Protein AF-A0A3D2U382-F1 (afdb_monomer_lite)

pLDDT: mean 75.74, std 8.57, range [42.78, 87.88]

Radius of gyration: 37.04 Å; chains: 1; bounding box: 55×24×110 Å

Foldseek 3Di:
DPPPVVVVVVVVVVVVVVVVVVVVCVVVVVVVVVVVVVVVVVVVVVVVDDDPVPDDDPLPPPDPCLCVVLVVVCVVDAAAEDPCVPCCVPPDDPVRVVVSVSVRYD

Structure (mmCIF, N/CA/C/O backbone):
data_AF-A0A3D2U382-F1
#
_entry.id   AF-A0A3D2U382-F1
#
loop_
_atom_site.group_PDB
_atom_site.id
_atom_site.type_symbol
_atom_site.label_atom_id
_atom_site.label_alt_id
_atom_site.label_comp_id
_atom_site.label_asym_id
_atom_site.label_entity_id
_atom_site.label_seq_id
_atom_site.pdbx_PDB_ins_code
_atom_site.Cartn_x
_atom_site.Cartn_y
_atom_site.Cartn_z
_atom_site.occupancy
_atom_site.B_iso_or_equiv
_atom_site.auth_seq_id
_atom_site.auth_comp_id
_atom_site.auth_asym_id
_atom_site.auth_atom_id
_atom_site.pdbx_PDB_model_num
ATOM 1 N N . MET A 1 1 ? -30.862 -7.457 77.489 1.00 42.78 1 MET A N 1
ATOM 2 C CA . MET A 1 1 ? -29.665 -7.651 76.641 1.00 42.78 1 MET A CA 1
ATOM 3 C C . MET A 1 1 ? -30.119 -7.927 75.206 1.00 42.78 1 MET A C 1
ATOM 5 O O . MET A 1 1 ? -30.409 -9.066 74.890 1.00 42.78 1 MET A O 1
ATOM 9 N N . THR A 1 2 ? -30.273 -6.907 74.354 1.00 51.97 2 THR A N 1
ATOM 10 C CA . THR A 1 2 ? -30.751 -7.073 72.953 1.00 51.97 2 THR A CA 1
ATOM 11 C C . THR A 1 2 ? -29.935 -6.271 71.931 1.00 51.97 2 THR A C 1
ATOM 13 O O . THR A 1 2 ? -30.245 -6.274 70.746 1.00 51.97 2 THR A O 1
ATOM 16 N N . PHE A 1 3 ? -28.856 -5.608 72.359 1.00 53.25 3 PHE A N 1
ATOM 17 C CA . PHE A 1 3 ? -28.126 -4.646 71.527 1.00 53.25 3 PHE A CA 1
ATOM 18 C C . PHE A 1 3 ? -27.157 -5.286 70.509 1.00 53.25 3 PHE A C 1
ATOM 20 O O . PHE A 1 3 ? -26.740 -4.623 69.567 1.00 53.25 3 PHE A O 1
ATOM 27 N N . GLN A 1 4 ? -26.811 -6.573 70.660 1.00 54.16 4 GLN A N 1
ATOM 28 C CA . GLN A 1 4 ? -25.822 -7.238 69.794 1.00 54.16 4 GLN A CA 1
ATOM 29 C C . GLN A 1 4 ? -26.379 -7.759 68.458 1.00 54.16 4 GLN A C 1
ATOM 31 O O . GLN A 1 4 ? -25.634 -7.852 67.487 1.00 54.16 4 GLN A O 1
ATOM 36 N N . HIS A 1 5 ? -27.677 -8.068 68.360 1.00 52.62 5 HIS A N 1
ATOM 37 C CA . HIS A 1 5 ? -28.249 -8.596 67.111 1.00 52.62 5 HIS A CA 1
ATOM 38 C C . HIS A 1 5 ? -28.428 -7.520 66.030 1.00 52.62 5 HIS A C 1
ATOM 40 O O . HIS A 1 5 ? -28.315 -7.804 64.837 1.00 52.62 5 HIS A O 1
ATOM 46 N N . THR A 1 6 ? -28.680 -6.272 66.427 1.00 56.34 6 THR A N 1
ATOM 47 C CA . THR A 1 6 ? -28.940 -5.172 65.488 1.00 56.34 6 THR A CA 1
ATOM 48 C C . THR A 1 6 ? -27.668 -4.721 64.771 1.00 56.34 6 THR A C 1
ATOM 50 O O . THR A 1 6 ? -27.704 -4.429 63.578 1.00 56.34 6 THR A O 1
ATOM 53 N N . THR A 1 7 ? -26.526 -4.715 65.465 1.00 57.56 7 THR A N 1
ATOM 54 C CA . THR A 1 7 ? -25.232 -4.308 64.898 1.00 57.56 7 THR A CA 1
ATOM 55 C C . THR A 1 7 ? -24.683 -5.340 63.911 1.00 57.56 7 THR A C 1
ATOM 57 O O . THR A 1 7 ? -24.163 -4.955 62.865 1.00 57.56 7 THR A O 1
ATOM 60 N N . ALA A 1 8 ? -24.879 -6.637 64.174 1.00 61.72 8 ALA A N 1
ATOM 61 C CA . ALA A 1 8 ? -24.482 -7.717 63.270 1.00 61.72 8 ALA A CA 1
ATOM 62 C C . ALA A 1 8 ? -25.201 -7.636 61.909 1.00 61.72 8 ALA A C 1
ATOM 64 O O . ALA A 1 8 ? -24.568 -7.729 60.860 1.00 61.72 8 ALA A O 1
ATOM 65 N N . ASN A 1 9 ? -26.509 -7.365 61.912 1.00 63.47 9 ASN A N 1
ATOM 66 C CA . ASN A 1 9 ? -27.298 -7.229 60.683 1.00 63.47 9 ASN A CA 1
ATOM 67 C C . ASN A 1 9 ? -26.890 -6.010 59.839 1.00 63.47 9 ASN A C 1
ATOM 69 O O . ASN A 1 9 ? -26.942 -6.063 58.611 1.00 63.47 9 ASN A O 1
ATOM 73 N N . VAL A 1 10 ? -26.466 -4.917 60.479 1.00 68.62 10 VAL A N 1
ATOM 74 C CA . VAL A 1 10 ? -25.951 -3.728 59.780 1.00 68.62 10 VAL A CA 1
ATOM 75 C C . VAL A 1 10 ? -24.579 -4.015 59.164 1.00 68.62 10 VAL A C 1
ATOM 77 O O . VAL A 1 10 ? -24.358 -3.689 58.000 1.00 68.62 10 VAL A O 1
ATOM 80 N N . PHE A 1 11 ? -23.691 -4.697 59.890 1.00 69.56 11 PHE A N 1
ATOM 81 C CA . PHE A 1 11 ? -22.363 -5.064 59.388 1.00 69.56 11 PHE A CA 1
ATOM 82 C C . PHE A 1 11 ? -22.430 -6.022 58.192 1.00 69.56 11 PHE A C 1
ATOM 84 O O . PHE A 1 11 ? -21.745 -5.813 57.191 1.00 69.56 11 PHE A O 1
ATOM 91 N N . VAL A 1 12 ? -23.308 -7.028 58.253 1.00 74.31 12 VAL A N 1
ATOM 92 C CA . VAL A 1 12 ? -23.531 -7.979 57.151 1.00 74.31 12 VAL A CA 1
ATOM 93 C C . VAL A 1 12 ? -24.088 -7.269 55.915 1.00 74.31 12 VAL A C 1
ATOM 95 O O . VAL A 1 12 ? -23.648 -7.545 54.804 1.00 74.31 12 VAL A O 1
ATOM 98 N N . ARG A 1 13 ? -25.000 -6.304 56.088 1.00 75.31 13 ARG A N 1
ATOM 99 C CA . ARG A 1 13 ? -25.557 -5.507 54.982 1.00 75.31 13 ARG A CA 1
ATOM 100 C C . ARG A 1 13 ? -24.523 -4.602 54.316 1.00 75.31 13 ARG A C 1
ATOM 102 O O . ARG A 1 13 ? -24.503 -4.514 53.092 1.00 75.31 13 ARG A O 1
ATOM 109 N N . ILE A 1 14 ? -23.655 -3.963 55.100 1.00 81.38 14 ILE A N 1
ATOM 110 C CA . ILE A 1 14 ? -22.567 -3.123 54.575 1.00 81.38 14 ILE A CA 1
ATOM 111 C C . ILE A 1 14 ? -21.528 -3.986 53.848 1.00 81.38 14 ILE A C 1
ATOM 113 O O . ILE A 1 14 ? -21.088 -3.630 52.758 1.00 81.38 14 ILE A O 1
ATOM 117 N N . SER A 1 15 ? -21.181 -5.146 54.411 1.00 81.94 15 SER A N 1
ATOM 118 C CA . SER A 1 15 ? -20.291 -6.128 53.785 1.00 81.94 15 SER A CA 1
ATOM 119 C C . SER A 1 15 ? -20.840 -6.622 52.443 1.00 81.94 15 SER A C 1
ATOM 121 O O . SER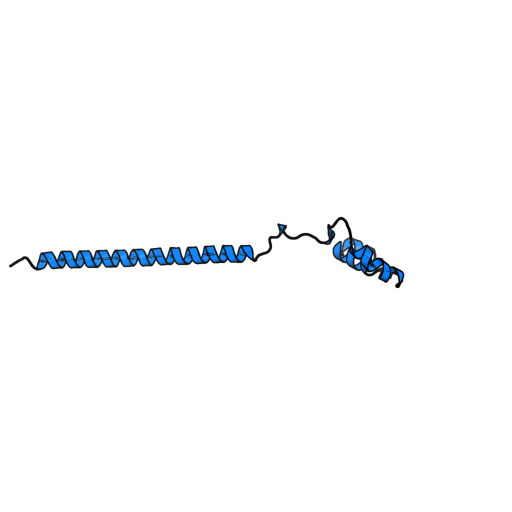 A 1 15 ? -20.127 -6.569 51.442 1.00 81.94 15 SER A O 1
ATOM 123 N N . PHE A 1 16 ? -22.114 -7.024 52.395 1.00 84.12 16 PHE A N 1
ATOM 124 C CA . PHE A 1 16 ? -22.766 -7.448 51.154 1.00 84.12 16 PHE A CA 1
ATOM 125 C C . PHE A 1 16 ? -22.831 -6.320 50.122 1.00 84.12 16 PHE A C 1
ATOM 127 O O . PHE A 1 16 ? -22.548 -6.550 48.950 1.00 84.12 16 PHE A O 1
ATOM 134 N N . GLY A 1 17 ? -23.156 -5.097 50.553 1.00 86.69 17 GLY A N 1
ATOM 135 C CA . GLY A 1 17 ? -23.168 -3.924 49.678 1.00 86.69 17 GLY A CA 1
ATOM 136 C C . GLY A 1 17 ? -21.792 -3.635 49.075 1.00 86.69 17 GLY A C 1
ATOM 137 O O . GLY A 1 17 ? -21.678 -3.454 47.867 1.00 86.69 17 GLY A O 1
ATOM 138 N N . SER A 1 18 ? -20.738 -3.671 49.894 1.00 85.88 18 SER A N 1
ATOM 139 C CA . SER A 1 18 ? -19.352 -3.492 49.445 1.00 85.88 18 SER A CA 1
ATOM 140 C C . SER A 1 18 ? -18.933 -4.568 48.439 1.00 85.88 18 SER A C 1
ATOM 142 O O . SER A 1 18 ? -18.405 -4.256 47.372 1.00 85.88 18 SER A O 1
ATOM 144 N N . MET A 1 19 ? -19.242 -5.836 48.724 1.00 86.31 19 MET A N 1
ATOM 145 C CA . MET A 1 19 ? -18.885 -6.940 47.835 1.00 86.31 19 MET A CA 1
ATOM 146 C C . MET A 1 19 ? -19.606 -6.851 46.480 1.00 86.31 19 MET A C 1
ATOM 148 O O . MET A 1 19 ? -19.016 -7.136 45.438 1.00 86.31 19 MET A O 1
ATOM 152 N N . LEU A 1 20 ? -20.861 -6.394 46.484 1.00 87.88 20 LEU A N 1
ATOM 153 C CA . LEU A 1 20 ? -21.658 -6.191 45.277 1.00 87.88 20 LEU A CA 1
ATOM 154 C C . LEU A 1 20 ? -21.117 -5.025 44.435 1.00 87.88 20 LEU A C 1
ATOM 156 O O . LEU A 1 20 ? -21.017 -5.148 43.217 1.00 87.88 20 LEU A O 1
ATOM 160 N N . VAL A 1 21 ? -20.679 -3.933 45.070 1.00 87.56 21 VAL A N 1
ATOM 161 C CA . VAL A 1 21 ? -20.014 -2.814 44.379 1.00 87.56 21 VAL A CA 1
ATOM 162 C C . VAL A 1 21 ? -18.707 -3.267 43.725 1.00 87.56 21 VAL A C 1
ATOM 164 O O . VAL A 1 21 ? -18.474 -2.952 42.560 1.00 87.56 21 VAL A O 1
ATOM 167 N N . VAL A 1 22 ? -17.883 -4.054 44.423 1.00 86.25 22 VAL A N 1
ATOM 168 C CA . VAL A 1 22 ? -16.632 -4.590 43.858 1.00 86.25 22 VAL A CA 1
ATOM 169 C C . VAL A 1 22 ? -16.912 -5.487 42.647 1.00 86.25 22 VAL A C 1
ATOM 171 O O . VAL A 1 22 ? -16.262 -5.328 41.617 1.00 86.25 22 VAL A O 1
ATOM 174 N N . LEU A 1 23 ? -17.916 -6.367 42.721 1.00 84.50 23 LEU A N 1
ATOM 175 C CA . LEU A 1 23 ? -18.341 -7.218 41.600 1.00 84.50 23 LEU A CA 1
ATOM 176 C C . LEU A 1 23 ? -18.822 -6.408 40.384 1.00 84.50 23 LEU A C 1
ATOM 178 O O . LEU A 1 23 ? -18.471 -6.723 39.243 1.00 84.50 23 LEU A O 1
ATOM 182 N N . LEU A 1 24 ? -19.596 -5.345 40.613 1.00 83.25 24 LEU A N 1
ATOM 183 C CA . LEU A 1 24 ? -20.071 -4.470 39.542 1.00 83.25 24 LEU A CA 1
ATOM 184 C C . LEU A 1 24 ? -18.918 -3.713 38.876 1.00 83.25 24 LEU A C 1
ATOM 186 O O . LEU A 1 24 ? -18.857 -3.678 37.648 1.00 83.25 24 LEU A O 1
ATOM 190 N N . VAL A 1 25 ? -17.973 -3.178 39.653 1.00 83.75 25 VAL A N 1
ATOM 191 C CA . VAL A 1 25 ? -16.785 -2.485 39.122 1.00 83.75 25 VAL A CA 1
ATOM 192 C C . VAL A 1 25 ? -15.880 -3.444 38.348 1.00 83.75 25 VAL A C 1
ATOM 194 O O . VAL A 1 25 ? -15.360 -3.077 37.298 1.00 83.75 25 VAL A O 1
ATOM 197 N N . TRP A 1 26 ? -15.726 -4.688 38.806 1.00 80.94 26 TRP A N 1
ATOM 198 C CA . TRP A 1 26 ? -14.944 -5.697 38.086 1.00 80.94 26 TRP A CA 1
ATOM 199 C C . TRP A 1 26 ? -15.584 -6.094 36.754 1.00 80.94 26 TRP A C 1
ATOM 201 O O . TRP A 1 26 ? -14.913 -6.100 35.724 1.00 80.94 26 TRP A O 1
ATOM 211 N N . SER A 1 27 ? -16.891 -6.364 36.748 1.00 78.19 27 SER A N 1
ATOM 212 C CA . SER A 1 27 ? -17.599 -6.761 35.522 1.00 78.19 27 SER A CA 1
ATOM 213 C C . SER A 1 27 ? -17.645 -5.647 34.467 1.00 78.19 27 SER A C 1
ATOM 215 O O . SER A 1 27 ? -17.468 -5.918 33.281 1.00 78.19 27 SER A O 1
ATOM 217 N N . THR A 1 28 ? -17.815 -4.388 34.880 1.00 76.75 28 THR A N 1
ATOM 218 C CA . THR A 1 28 ? -17.851 -3.238 33.957 1.00 76.75 28 THR A CA 1
ATOM 219 C C . THR A 1 28 ? -16.459 -2.742 33.559 1.00 76.75 28 THR A C 1
ATOM 221 O O . THR A 1 28 ? -16.249 -2.364 32.405 1.00 76.75 28 THR A O 1
ATOM 224 N N . GLY A 1 29 ? -15.485 -2.787 34.471 1.00 69.88 29 GLY A N 1
ATOM 225 C CA . GLY A 1 29 ? -14.109 -2.353 34.222 1.00 69.88 29 GLY A CA 1
ATOM 226 C C . GLY A 1 29 ? -13.345 -3.262 33.258 1.00 69.88 29 GLY A C 1
ATOM 227 O O . GLY A 1 29 ? -12.560 -2.779 32.444 1.00 69.88 29 GLY A O 1
ATOM 228 N N . CYS A 1 30 ? -13.604 -4.572 33.278 1.00 70.38 30 CYS A N 1
ATOM 229 C CA . CYS A 1 30 ? -12.995 -5.485 32.311 1.00 70.38 30 CYS A CA 1
ATOM 230 C C . CYS A 1 30 ? -13.474 -5.213 30.879 1.00 70.38 30 CYS A C 1
ATOM 232 O O . CYS A 1 30 ? -12.673 -5.267 29.946 1.00 70.38 30 CYS A O 1
ATOM 234 N N . GLN A 1 31 ? -14.750 -4.867 30.694 1.00 72.75 31 GLN A N 1
ATOM 235 C CA . GLN A 1 31 ? -15.296 -4.594 29.367 1.00 72.75 31 GLN A CA 1
ATOM 236 C C . GLN A 1 31 ? -14.696 -3.315 28.759 1.00 72.75 31 GLN A C 1
ATOM 238 O O . GLN A 1 31 ? -14.272 -3.321 27.604 1.00 72.75 31 GLN A O 1
ATOM 243 N N . SER A 1 32 ? -14.555 -2.246 29.552 1.00 74.81 32 SER A N 1
ATOM 244 C CA . SER A 1 32 ? -13.967 -0.983 29.080 1.00 74.81 32 SER A CA 1
ATOM 245 C C . SER A 1 32 ? -12.470 -1.099 28.750 1.00 74.81 32 SER A C 1
ATOM 247 O O . SER A 1 32 ? -11.989 -0.494 27.785 1.00 74.81 32 SER A O 1
ATOM 249 N N . ALA A 1 33 ? -11.724 -1.931 29.484 1.00 75.12 33 ALA A N 1
ATOM 250 C CA . ALA A 1 33 ? -10.323 -2.223 29.182 1.00 75.12 33 ALA A CA 1
ATOM 251 C C . ALA A 1 33 ? -10.166 -3.027 27.874 1.00 75.12 33 ALA A C 1
ATOM 253 O O . ALA A 1 33 ? -9.279 -2.752 27.062 1.00 75.12 33 ALA A O 1
ATOM 254 N N . ILE A 1 34 ? -11.057 -3.988 27.620 1.00 79.62 34 ILE A N 1
ATOM 255 C CA . ILE A 1 34 ? -11.050 -4.776 26.378 1.00 79.62 34 ILE A CA 1
ATOM 256 C C . ILE A 1 34 ? -11.418 -3.898 25.177 1.00 79.62 34 ILE A C 1
ATOM 258 O O . ILE A 1 34 ? -10.756 -3.962 24.137 1.00 79.62 34 ILE A O 1
ATOM 262 N N . ASP A 1 35 ? -12.438 -3.053 25.317 1.00 75.94 35 ASP A N 1
ATOM 263 C CA . ASP A 1 35 ? -12.906 -2.188 24.235 1.00 75.94 35 ASP A CA 1
ATOM 264 C C . ASP A 1 35 ? -11.878 -1.104 23.881 1.00 75.94 35 ASP A C 1
ATOM 266 O O . ASP A 1 35 ? -11.629 -0.854 22.699 1.00 75.94 35 ASP A O 1
ATOM 270 N N . SER A 1 36 ? -11.188 -0.533 24.874 1.00 73.75 36 SER A N 1
ATOM 271 C CA . SER A 1 36 ? -10.086 0.412 24.636 1.00 73.75 36 SER A CA 1
ATOM 272 C C . SER A 1 36 ? -8.884 -0.248 23.948 1.00 73.75 36 SER A C 1
ATOM 274 O O . SER A 1 36 ? -8.324 0.316 23.005 1.00 73.75 36 SER A O 1
ATOM 276 N N . THR A 1 37 ? -8.539 -1.483 24.323 1.00 74.75 37 THR A N 1
ATOM 277 C CA . THR A 1 37 ? -7.462 -2.248 23.670 1.00 74.75 37 THR A CA 1
ATOM 278 C C . THR A 1 37 ? -7.808 -2.582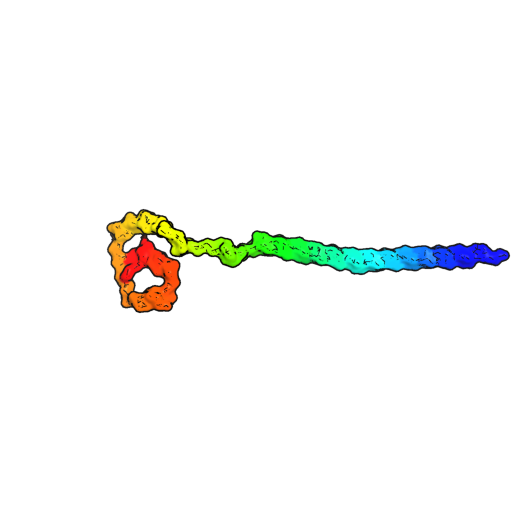 22.213 1.00 74.75 37 THR A C 1
ATOM 280 O O . THR A 1 37 ? -6.971 -2.444 21.315 1.00 74.75 37 THR A O 1
ATOM 283 N N . ARG A 1 38 ? -9.063 -2.966 21.940 1.00 77.12 38 ARG A N 1
ATOM 284 C CA . ARG A 1 38 ? -9.569 -3.212 20.577 1.00 77.12 38 ARG A CA 1
ATOM 285 C C . ARG A 1 38 ? -9.612 -1.941 19.727 1.00 77.12 38 ARG A C 1
ATOM 287 O O . ARG A 1 38 ? -9.317 -1.997 18.534 1.00 77.12 38 ARG A O 1
ATOM 294 N N . ALA A 1 39 ? -9.973 -0.802 20.313 1.00 80.19 39 ALA A N 1
ATOM 295 C CA . ALA A 1 39 ? -9.962 0.481 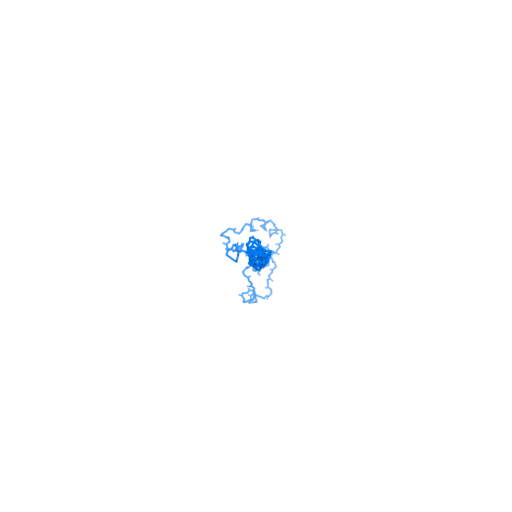19.616 1.00 80.19 39 ALA A CA 1
ATOM 296 C C . ALA A 1 39 ? -8.530 0.914 19.259 1.00 80.19 39 ALA A C 1
ATOM 298 O O . ALA A 1 39 ? -8.269 1.262 18.107 1.00 80.19 39 ALA A O 1
ATOM 299 N N . SER A 1 40 ? -7.595 0.796 20.207 1.00 79.69 40 SER A N 1
ATOM 300 C CA . SER A 1 40 ? -6.180 1.132 20.011 1.00 79.69 40 SER A CA 1
ATOM 301 C C . SER A 1 40 ? -5.526 0.275 18.920 1.00 79.69 40 SER A C 1
ATOM 303 O O . SER A 1 40 ? -4.926 0.799 17.984 1.00 79.69 40 SER A O 1
ATOM 305 N N . THR A 1 41 ? -5.731 -1.045 18.950 1.00 80.75 41 THR A N 1
ATOM 306 C CA . THR A 1 41 ? -5.197 -1.959 17.919 1.00 80.75 41 THR A CA 1
ATOM 307 C C . THR A 1 41 ? -5.773 -1.692 16.525 1.00 80.75 41 THR A C 1
ATOM 309 O O . THR A 1 41 ? -5.045 -1.762 15.533 1.00 80.75 41 THR A O 1
ATOM 312 N N . ARG A 1 42 ? -7.055 -1.320 16.414 1.00 80.75 42 ARG A N 1
ATOM 313 C CA . ARG A 1 42 ? -7.660 -0.893 15.137 1.00 80.75 42 ARG A CA 1
ATOM 314 C C . ARG A 1 42 ? -7.071 0.412 14.607 1.00 80.75 42 ARG A C 1
ATOM 316 O O . ARG A 1 42 ? -6.911 0.551 13.400 1.00 80.75 42 ARG A O 1
ATOM 323 N N . GLN A 1 43 ? -6.766 1.369 15.478 1.00 80.75 43 GLN A N 1
ATOM 324 C CA . GLN A 1 43 ? -6.124 2.618 15.065 1.00 80.75 43 GLN A CA 1
ATOM 325 C C . GLN A 1 43 ? -4.682 2.375 14.613 1.00 80.75 43 GLN A C 1
ATOM 327 O O . GLN A 1 43 ? -4.315 2.824 13.531 1.00 80.75 43 GLN A O 1
ATOM 332 N N . PHE A 1 44 ? -3.923 1.576 15.367 1.00 81.62 44 PHE A N 1
ATOM 333 C CA . PHE A 1 44 ? -2.569 1.161 14.997 1.00 81.62 44 PHE A CA 1
ATOM 334 C C . PHE A 1 44 ? -2.545 0.474 13.629 1.00 81.62 44 PHE A C 1
ATOM 336 O O . PHE A 1 44 ? -1.831 0.894 12.726 1.00 81.62 44 PHE A O 1
ATOM 343 N N . THR A 1 45 ? -3.379 -0.546 13.428 1.00 80.75 45 THR A N 1
ATOM 344 C CA . THR A 1 45 ? -3.426 -1.277 12.150 1.00 80.75 45 THR A CA 1
ATOM 345 C C . THR A 1 45 ? -3.829 -0.392 10.973 1.00 80.75 45 THR A C 1
ATOM 347 O O . THR A 1 45 ? -3.264 -0.541 9.894 1.00 80.75 45 THR A O 1
ATOM 350 N N . ARG A 1 46 ? -4.733 0.577 11.163 1.00 78.56 46 ARG A N 1
ATOM 351 C CA . ARG A 1 46 ? -5.098 1.552 10.120 1.00 78.56 46 ARG A CA 1
ATOM 352 C C . ARG A 1 46 ? -3.965 2.503 9.743 1.00 78.56 46 ARG A C 1
ATOM 354 O O . ARG A 1 46 ? -3.917 2.910 8.594 1.00 78.56 46 ARG A O 1
ATOM 361 N N . GLN A 1 47 ? -3.066 2.842 10.666 1.00 79.62 47 GLN A N 1
ATOM 362 C CA . GLN A 1 47 ? -1.894 3.668 10.347 1.00 79.62 47 GLN A CA 1
ATOM 363 C C . GLN A 1 47 ? -0.850 2.912 9.518 1.00 79.62 47 GLN A C 1
ATOM 365 O O . GLN A 1 47 ? -0.150 3.527 8.721 1.00 79.62 47 GLN A O 1
ATOM 370 N N . PHE A 1 48 ? -0.748 1.592 9.694 1.00 78.62 48 PHE A N 1
ATOM 371 C CA . PHE A 1 48 ? 0.194 0.752 8.945 1.00 78.62 48 PHE A CA 1
ATOM 372 C C . PHE A 1 48 ? -0.402 0.119 7.685 1.00 78.62 48 PHE A C 1
ATOM 374 O O . PHE A 1 48 ? 0.342 -0.421 6.871 1.00 78.62 48 PHE A O 1
ATOM 381 N N . THR A 1 49 ? -1.725 0.161 7.515 1.00 78.00 49 THR A N 1
ATOM 382 C CA . THR A 1 49 ? -2.373 -0.326 6.296 1.00 78.00 49 THR A CA 1
ATOM 383 C C . THR A 1 49 ? -2.357 0.803 5.268 1.00 78.00 49 THR A C 1
ATOM 385 O O . THR A 1 49 ? -3.045 1.801 5.488 1.00 78.00 49 THR A O 1
ATOM 388 N N . PRO A 1 50 ? -1.598 0.685 4.166 1.00 73.69 50 PRO A N 1
ATOM 389 C CA . PRO A 1 50 ? -1.594 1.709 3.132 1.00 73.69 50 PRO A CA 1
ATOM 390 C C . PRO A 1 50 ? -3.005 1.879 2.560 1.00 73.69 50 PRO A C 1
ATOM 392 O O . PRO A 1 50 ? -3.703 0.897 2.285 1.00 73.69 50 PRO A O 1
ATOM 395 N N . SER A 1 51 ? -3.436 3.132 2.408 1.00 75.62 51 SER A N 1
ATOM 396 C CA . SER A 1 51 ? -4.720 3.446 1.790 1.00 75.62 51 SER A CA 1
ATOM 397 C C . SER A 1 51 ? -4.674 3.062 0.309 1.00 75.62 51 SER A C 1
ATOM 399 O O . SER A 1 51 ? -3.716 3.423 -0.376 1.00 75.62 51 SER A O 1
ATOM 401 N N . PRO A 1 52 ? -5.712 2.406 -0.238 1.00 69.25 52 PRO A N 1
ATOM 402 C CA . PRO A 1 52 ? -5.812 2.167 -1.678 1.00 69.25 52 PRO A CA 1
ATOM 403 C C . PRO A 1 52 ? -5.769 3.457 -2.508 1.00 69.25 52 PRO A C 1
ATOM 405 O O . PRO A 1 52 ? -5.366 3.428 -3.665 1.00 69.25 52 PRO A O 1
ATOM 408 N N . HIS A 1 53 ? -6.163 4.589 -1.916 1.00 73.12 53 HIS A N 1
ATOM 409 C CA . HIS A 1 53 ? -6.126 5.902 -2.562 1.00 73.12 53 HIS A CA 1
ATOM 410 C C . HIS A 1 53 ? -4.745 6.570 -2.534 1.00 73.12 53 HIS A C 1
ATOM 412 O O . HIS A 1 53 ? -4.529 7.511 -3.289 1.00 73.12 53 HIS A O 1
ATOM 418 N N . ASP A 1 54 ? -3.813 6.075 -1.713 1.00 71.75 54 ASP A N 1
ATOM 419 C CA . ASP A 1 54 ? -2.426 6.559 -1.690 1.00 71.75 54 ASP A CA 1
ATOM 420 C C . ASP A 1 54 ? -1.560 5.848 -2.744 1.00 71.75 54 ASP A C 1
ATOM 422 O O . ASP A 1 54 ? -0.374 6.151 -2.896 1.00 71.75 54 ASP A O 1
ATOM 426 N N . TYR A 1 55 ? -2.132 4.892 -3.487 1.00 72.38 55 TYR A N 1
ATOM 427 C CA . TYR A 1 55 ? -1.455 4.273 -4.616 1.00 72.38 55 TYR A CA 1
ATOM 428 C C . TYR A 1 55 ? -1.332 5.285 -5.757 1.00 72.38 55 TYR A C 1
ATOM 430 O O . TYR A 1 55 ? -2.266 5.516 -6.522 1.00 72.38 55 TYR A O 1
ATOM 438 N N . ARG A 1 56 ? -0.151 5.892 -5.864 1.00 69.62 56 ARG A N 1
ATOM 439 C CA . ARG A 1 56 ? 0.240 6.700 -7.015 1.00 69.62 56 ARG A CA 1
ATOM 440 C C . ARG A 1 56 ? 0.809 5.774 -8.080 1.00 69.62 56 ARG A C 1
ATOM 442 O O . ARG A 1 56 ? 1.869 5.183 -7.870 1.00 69.62 56 ARG A O 1
ATOM 449 N N . ASP A 1 57 ? 0.105 5.642 -9.198 1.00 69.56 57 ASP A N 1
ATOM 450 C CA . ASP A 1 57 ? 0.601 4.844 -10.311 1.00 69.56 57 ASP A CA 1
ATOM 451 C C . ASP A 1 57 ? 1.796 5.550 -10.964 1.00 69.56 57 ASP A C 1
ATOM 453 O O . ASP A 1 57 ? 1.704 6.693 -11.408 1.00 69.56 57 ASP A O 1
ATOM 457 N N . ALA A 1 58 ? 2.940 4.871 -10.991 1.00 66.00 58 ALA A N 1
ATOM 458 C CA . ALA A 1 58 ? 4.161 5.402 -11.585 1.00 66.00 58 ALA A CA 1
ATOM 459 C C . ALA A 1 58 ? 4.077 5.482 -13.119 1.00 66.00 58 ALA A C 1
ATOM 461 O O . ALA A 1 58 ? 4.908 6.151 -13.724 1.00 66.00 58 ALA A O 1
ATOM 462 N N . THR A 1 59 ? 3.098 4.819 -13.750 1.00 65.56 59 THR A N 1
ATOM 463 C CA . THR A 1 59 ? 2.886 4.907 -15.205 1.00 65.56 59 THR A CA 1
ATOM 464 C C . THR A 1 59 ? 2.039 6.103 -15.638 1.00 65.56 59 THR A C 1
ATOM 466 O O . THR A 1 59 ? 1.965 6.370 -16.833 1.00 65.56 59 THR A O 1
ATOM 469 N N . ASP A 1 60 ? 1.405 6.808 -14.691 1.00 66.00 60 ASP A N 1
ATOM 470 C CA . ASP A 1 60 ? 0.569 8.002 -14.925 1.00 66.00 60 ASP A CA 1
ATOM 471 C C . ASP A 1 60 ? 1.360 9.317 -14.745 1.00 66.00 60 ASP A C 1
ATOM 473 O O . ASP A 1 60 ? 0.813 10.419 -14.780 1.00 66.00 60 ASP A O 1
ATOM 477 N N . GLU A 1 61 ? 2.679 9.235 -14.530 1.00 64.81 61 GLU A N 1
ATOM 478 C CA . GLU A 1 61 ? 3.528 10.425 -14.545 1.00 64.81 61 GLU A CA 1
ATOM 479 C C . GLU A 1 61 ? 3.628 10.962 -15.979 1.00 64.81 61 GLU A C 1
ATOM 481 O O . GLU A 1 61 ? 4.053 10.262 -16.894 1.00 64.81 61 GLU A O 1
ATOM 486 N N . SER A 1 62 ? 3.273 12.236 -16.174 1.00 63.19 62 SER A N 1
ATOM 487 C CA . SER A 1 62 ? 3.292 12.908 -17.482 1.00 63.19 62 SER A CA 1
ATOM 488 C C . SER A 1 62 ? 4.678 12.984 -18.134 1.00 63.19 62 SER A C 1
ATOM 490 O O . SER A 1 62 ? 4.792 13.384 -19.290 1.00 63.19 62 SER A O 1
ATOM 492 N N . GLU A 1 63 ? 5.732 12.660 -17.385 1.00 64.62 63 GLU A N 1
ATOM 493 C CA . GLU A 1 63 ? 7.122 12.745 -17.811 1.00 64.62 63 GLU A CA 1
ATOM 494 C C . GLU A 1 63 ? 7.832 11.418 -17.516 1.00 64.62 63 GLU A C 1
ATOM 496 O O . GLU A 1 63 ? 8.216 11.118 -16.384 1.00 64.62 63 GLU A O 1
ATOM 501 N N . ASP A 1 64 ? 7.985 10.601 -18.558 1.00 70.44 64 ASP A N 1
ATOM 502 C CA . ASP A 1 64 ? 8.658 9.305 -18.498 1.00 70.44 64 ASP A CA 1
ATOM 503 C C . ASP A 1 64 ? 10.184 9.491 -18.437 1.00 70.44 64 ASP A C 1
ATOM 505 O O . ASP A 1 64 ? 10.899 9.447 -19.442 1.00 70.44 64 ASP A O 1
ATOM 509 N N . LYS A 1 65 ? 10.694 9.718 -17.223 1.00 76.50 65 LYS A N 1
ATOM 510 C CA . LYS A 1 65 ? 12.125 9.946 -16.943 1.00 76.50 65 LYS A CA 1
ATOM 511 C C . LYS A 1 65 ? 13.025 8.796 -17.402 1.00 76.50 65 LYS A C 1
ATOM 513 O O . LYS A 1 65 ? 14.215 8.997 -17.633 1.00 76.50 65 LYS A O 1
ATOM 518 N N . TRP A 1 66 ? 12.483 7.589 -17.559 1.00 75.88 66 TRP A N 1
ATOM 519 C CA . TRP A 1 66 ? 13.248 6.432 -18.019 1.00 75.88 66 TRP A CA 1
ATOM 520 C C . TRP A 1 66 ? 13.711 6.556 -19.466 1.00 75.88 66 TRP A C 1
ATOM 522 O O . TRP A 1 66 ? 14.728 5.960 -19.822 1.00 75.88 66 TRP A O 1
ATOM 532 N N . GLN A 1 67 ? 13.047 7.367 -20.291 1.00 76.75 67 GLN A N 1
ATOM 533 C CA . GLN A 1 67 ? 13.515 7.635 -21.652 1.00 76.75 67 GLN A CA 1
ATOM 534 C C . GLN A 1 67 ? 14.880 8.321 -21.655 1.00 76.75 67 GLN A C 1
ATOM 536 O O . GLN A 1 67 ? 15.712 8.016 -22.505 1.00 76.75 67 GLN A O 1
ATOM 541 N N . GLU A 1 68 ? 15.143 9.198 -20.685 1.00 79.94 68 GLU A N 1
ATOM 542 C CA . GLU A 1 68 ? 16.434 9.872 -20.561 1.00 79.94 68 GLU A CA 1
ATOM 543 C C . GLU A 1 68 ? 17.545 8.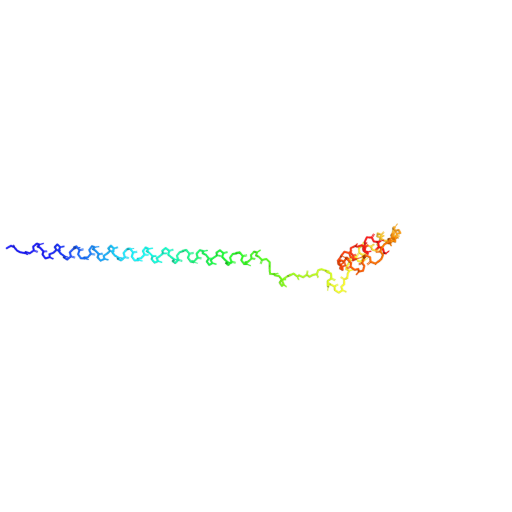886 -20.177 1.00 79.94 68 GLU A C 1
ATOM 545 O O . GLU A 1 68 ? 18.597 8.868 -20.816 1.00 79.94 68 GLU A O 1
ATOM 550 N N . PHE A 1 69 ? 17.282 8.011 -19.201 1.00 79.81 69 PHE A N 1
ATOM 551 C CA . PHE A 1 69 ? 18.250 7.013 -18.732 1.00 79.81 69 PHE A CA 1
ATOM 552 C C . PHE A 1 69 ? 18.504 5.889 -19.740 1.00 79.81 69 PHE A C 1
ATOM 554 O O . PHE A 1 69 ? 19.620 5.383 -19.840 1.00 79.81 69 PHE A O 1
ATOM 561 N N . THR A 1 70 ? 17.486 5.487 -20.502 1.00 78.38 70 THR A N 1
ATOM 562 C CA . THR A 1 70 ? 17.605 4.386 -21.472 1.00 78.38 70 THR A CA 1
ATOM 563 C C . THR 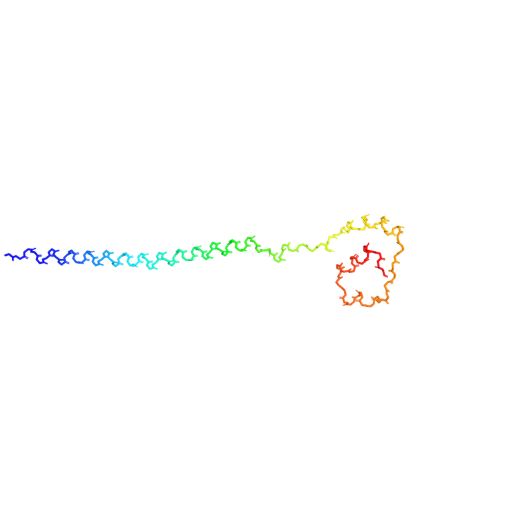A 1 70 ? 18.065 4.834 -22.855 1.00 78.38 70 THR A C 1
ATOM 565 O O . THR A 1 70 ? 18.444 3.993 -23.667 1.00 78.38 70 THR A O 1
ATOM 568 N N . ARG A 1 71 ? 18.119 6.144 -23.129 1.00 79.12 71 ARG A N 1
ATOM 569 C CA . ARG A 1 71 ? 18.565 6.701 -24.417 1.00 79.12 71 ARG A CA 1
ATOM 570 C C . ARG A 1 71 ? 19.961 6.232 -24.822 1.00 79.12 71 ARG A C 1
ATOM 572 O O . ARG A 1 71 ? 20.161 5.852 -25.971 1.00 79.12 71 ARG A O 1
ATOM 579 N N . GLU A 1 72 ? 20.920 6.254 -23.899 1.00 77.44 72 GLU A N 1
ATOM 580 C CA . GLU A 1 72 ? 22.300 5.837 -24.186 1.00 77.44 72 GLU A CA 1
ATOM 581 C C . GLU A 1 72 ? 22.397 4.323 -24.419 1.00 77.44 72 GLU A C 1
ATOM 583 O O . GLU A 1 72 ? 23.065 3.881 -25.353 1.00 77.44 72 GLU A O 1
ATOM 588 N N . ALA A 1 73 ? 21.659 3.530 -23.637 1.00 75.19 73 ALA A N 1
ATOM 589 C CA . ALA A 1 73 ? 21.597 2.078 -23.797 1.00 75.19 73 ALA A CA 1
ATOM 590 C C . ALA A 1 73 ? 20.944 1.670 -25.131 1.00 75.19 73 ALA A C 1
ATOM 592 O O . ALA A 1 73 ? 21.462 0.803 -25.833 1.00 75.19 73 ALA A O 1
ATOM 593 N N . LYS A 1 74 ? 19.860 2.346 -25.531 1.00 76.12 74 LYS A N 1
ATOM 594 C CA . LYS A 1 74 ? 19.211 2.163 -26.838 1.00 76.12 74 LYS A CA 1
ATOM 595 C C . LYS A 1 74 ? 20.072 2.621 -28.010 1.00 76.12 74 LYS A C 1
ATOM 597 O O . LYS A 1 74 ? 19.974 2.063 -29.093 1.00 76.12 74 LYS A O 1
ATOM 602 N N . ALA A 1 75 ? 20.906 3.642 -27.826 1.00 76.75 75 ALA A N 1
ATOM 603 C CA . ALA A 1 75 ? 21.841 4.061 -28.867 1.00 76.75 75 ALA A CA 1
ATOM 604 C C . ALA A 1 75 ? 22.948 3.014 -29.095 1.00 76.75 75 ALA A C 1
ATOM 606 O O . ALA A 1 75 ? 23.463 2.900 -30.206 1.00 76.75 75 ALA A O 1
ATOM 607 N N . ALA A 1 76 ? 23.304 2.249 -28.058 1.00 77.88 76 ALA A N 1
ATOM 608 C CA . ALA A 1 76 ? 24.332 1.213 -28.117 1.00 77.88 76 ALA A CA 1
ATOM 609 C C . ALA A 1 76 ? 23.825 -0.147 -28.640 1.00 77.88 76 ALA A C 1
ATOM 611 O O . ALA A 1 76 ? 24.614 -0.915 -29.191 1.00 77.88 76 ALA A O 1
ATOM 612 N N . HIS A 1 77 ? 22.531 -0.450 -28.490 1.00 72.19 77 HIS A N 1
ATOM 613 C CA . HIS A 1 77 ? 21.942 -1.743 -28.850 1.00 72.19 77 HIS A CA 1
ATOM 614 C C . HIS A 1 77 ? 20.755 -1.582 -29.807 1.00 72.19 77 HIS A C 1
ATOM 616 O O . HIS A 1 77 ? 19.865 -0.771 -29.579 1.00 72.19 77 HIS A O 1
ATOM 622 N N . VAL A 1 78 ? 20.729 -2.376 -30.883 1.00 74.62 78 VAL A N 1
ATOM 623 C CA . VAL A 1 78 ? 19.604 -2.394 -31.832 1.00 74.62 78 VAL A CA 1
ATOM 624 C C . VAL A 1 78 ? 18.359 -2.926 -31.126 1.00 74.62 78 VAL A C 1
ATOM 626 O O . VAL A 1 78 ? 18.424 -3.979 -30.495 1.00 74.62 78 VAL A O 1
ATOM 629 N N . ALA A 1 79 ? 17.244 -2.204 -31.257 1.00 75.50 79 ALA A N 1
ATOM 630 C CA . ALA A 1 79 ? 15.961 -2.619 -30.708 1.00 75.50 79 ALA A CA 1
ATOM 631 C C . ALA A 1 79 ? 15.524 -3.974 -31.293 1.00 75.50 79 ALA A C 1
ATOM 633 O O . ALA A 1 79 ? 15.557 -4.176 -32.512 1.00 75.50 79 ALA A O 1
ATOM 634 N N . GLU A 1 80 ? 15.132 -4.902 -30.423 1.00 77.00 80 GLU A N 1
ATOM 635 C CA . GLU A 1 80 ? 14.598 -6.200 -30.823 1.00 77.00 80 GLU A CA 1
ATOM 636 C C . GLU A 1 80 ? 13.132 -6.034 -31.226 1.00 77.00 80 GLU A C 1
ATOM 638 O O . GLU A 1 80 ? 12.345 -5.408 -30.517 1.00 77.00 80 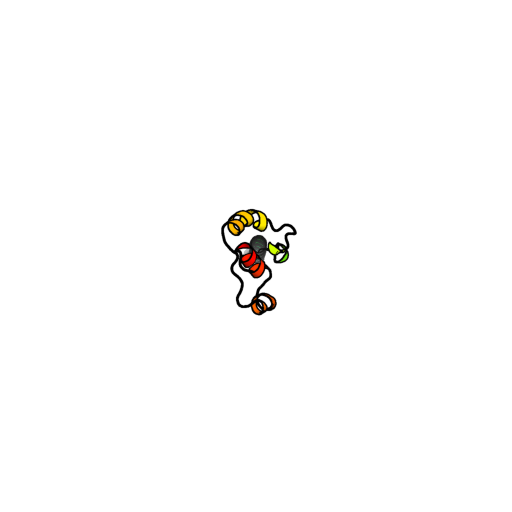GLU A O 1
ATOM 643 N N . LYS A 1 81 ? 12.770 -6.572 -32.393 1.00 78.81 81 LYS A N 1
ATOM 644 C CA . LYS A 1 81 ? 11.403 -6.482 -32.901 1.00 78.81 81 LYS A CA 1
ATOM 645 C C . LYS A 1 81 ? 10.546 -7.586 -32.296 1.00 78.81 81 LYS A C 1
ATOM 647 O O . LYS A 1 81 ? 10.875 -8.761 -32.457 1.00 78.81 81 LYS A O 1
ATOM 652 N N . ASP A 1 82 ? 9.443 -7.203 -31.667 1.00 77.25 82 ASP A N 1
ATOM 653 C CA . ASP A 1 82 ? 8.501 -8.120 -31.035 1.00 77.25 82 ASP A CA 1
ATOM 654 C C . ASP A 1 82 ? 7.884 -9.070 -32.087 1.00 77.25 82 ASP A C 1
ATOM 656 O O . ASP A 1 82 ? 7.331 -8.604 -33.098 1.00 77.25 82 ASP A O 1
ATOM 660 N N . PRO A 1 83 ? 7.978 -10.402 -31.896 1.00 76.56 83 PRO A N 1
ATOM 661 C CA . PRO A 1 83 ? 7.341 -11.370 -32.780 1.00 76.56 83 PRO A CA 1
ATOM 662 C C . PRO A 1 83 ? 5.801 -11.329 -32.743 1.00 76.56 83 PRO A C 1
ATOM 664 O O . PRO A 1 83 ? 5.191 -11.727 -33.736 1.00 76.56 83 PRO A O 1
ATOM 667 N N . ASP A 1 84 ? 5.160 -10.819 -31.675 1.00 83.38 84 ASP A N 1
ATOM 668 C CA . ASP A 1 84 ? 3.696 -10.865 -31.490 1.00 83.38 84 ASP A CA 1
ATOM 669 C C . ASP A 1 84 ? 3.051 -9.520 -31.058 1.00 83.38 84 ASP A C 1
ATOM 671 O O . ASP A 1 84 ? 2.514 -9.383 -29.951 1.00 83.38 84 ASP A O 1
ATOM 675 N N . PRO A 1 85 ? 2.915 -8.541 -31.979 1.00 80.44 85 PRO A N 1
ATOM 676 C CA . PRO A 1 85 ? 2.367 -7.211 -31.667 1.00 80.44 85 PRO A CA 1
ATOM 677 C C . PRO A 1 85 ? 0.919 -7.226 -31.152 1.00 80.44 85 PRO A C 1
ATOM 679 O O . PRO A 1 85 ? 0.449 -6.296 -30.489 1.00 80.44 85 PRO A O 1
ATOM 682 N N . TRP A 1 86 ? 0.166 -8.274 -31.497 1.00 85.50 86 TRP A N 1
ATOM 683 C CA . TRP A 1 86 ? -1.219 -8.440 -31.073 1.00 85.50 86 TRP A CA 1
ATOM 684 C C . TRP A 1 86 ? -1.307 -8.829 -29.590 1.00 85.50 86 TRP A C 1
ATOM 686 O O . TRP A 1 86 ? -2.192 -8.335 -28.892 1.00 85.50 86 TRP A O 1
ATOM 696 N N . TYR A 1 87 ? -0.381 -9.650 -29.084 1.00 83.50 87 TYR A N 1
ATOM 697 C CA . TYR A 1 87 ? -0.359 -10.070 -27.683 1.00 83.50 87 TYR A CA 1
ATOM 698 C C . TYR A 1 87 ? -0.040 -8.881 -26.776 1.00 83.50 87 TYR A C 1
ATOM 700 O O . TYR A 1 87 ? -0.763 -8.606 -25.815 1.00 83.50 87 TYR A O 1
ATOM 708 N N . ARG A 1 88 ? 0.958 -8.091 -27.179 1.00 82.12 88 ARG A N 1
ATOM 709 C CA . ARG A 1 88 ? 1.342 -6.839 -26.527 1.00 82.12 88 ARG A CA 1
ATOM 710 C C . ARG A 1 88 ? 0.188 -5.843 -26.404 1.00 82.12 88 ARG A C 1
ATOM 712 O O . ARG A 1 88 ? 0.082 -5.135 -25.409 1.00 82.12 88 ARG A O 1
ATOM 719 N N . ARG A 1 89 ? -0.713 -5.791 -27.390 1.00 82.94 89 ARG A N 1
ATOM 720 C CA . ARG A 1 89 ? -1.862 -4.870 -27.376 1.00 82.94 89 ARG A CA 1
ATOM 721 C C . ARG A 1 89 ? -3.012 -5.327 -26.478 1.00 82.94 89 ARG A C 1
ATOM 723 O O . ARG A 1 89 ? -3.700 -4.479 -25.918 1.00 82.94 89 ARG A O 1
ATOM 730 N N . TRP A 1 90 ? -3.264 -6.632 -26.396 1.00 85.19 90 TRP A N 1
ATOM 731 C CA . TRP A 1 90 ? -4.478 -7.164 -25.761 1.00 85.19 90 TRP A CA 1
ATOM 732 C C . TRP A 1 90 ? -4.251 -7.775 -24.378 1.00 85.19 90 TRP A C 1
ATOM 734 O O . TRP A 1 90 ? -5.185 -7.800 -23.581 1.00 85.19 90 TRP A O 1
ATOM 744 N N . PHE A 1 91 ? -3.042 -8.259 -24.086 1.00 87.00 91 PHE A N 1
ATOM 745 C CA . PHE A 1 91 ? -2.756 -9.023 -22.868 1.00 87.00 91 PHE A CA 1
ATOM 746 C C . PHE A 1 91 ? -1.732 -8.366 -21.940 1.00 87.00 91 PHE A C 1
ATOM 748 O O . PHE A 1 91 ? -1.685 -8.710 -20.759 1.00 87.00 91 PHE A O 1
ATOM 755 N N . MET A 1 92 ? -0.937 -7.409 -22.425 1.00 84.00 92 MET A N 1
ATOM 756 C CA . MET A 1 92 ? 0.024 -6.696 -21.583 1.00 84.00 92 MET A CA 1
ATOM 757 C C . MET A 1 92 ? -0.568 -5.434 -20.960 1.00 84.00 92 MET A C 1
ATOM 759 O O . MET A 1 92 ? -1.289 -4.672 -21.602 1.00 84.00 92 MET A O 1
ATOM 763 N N . SER A 1 93 ? -0.215 -5.196 -19.695 1.00 84.31 93 SER A N 1
ATOM 764 C CA . SER A 1 93 ? -0.511 -3.935 -19.018 1.00 84.31 93 SER A CA 1
ATOM 765 C C . SER A 1 93 ? 0.343 -2.799 -19.585 1.00 84.31 93 SER A C 1
ATOM 767 O O . SER A 1 93 ? 1.438 -3.030 -20.103 1.00 84.31 93 SER A O 1
ATOM 769 N N . GLU A 1 94 ? -0.116 -1.555 -19.436 1.00 82.19 94 GLU A N 1
ATOM 770 C CA . GLU A 1 94 ? 0.629 -0.381 -19.916 1.00 82.19 94 GLU A CA 1
ATOM 771 C C . GLU A 1 94 ? 2.038 -0.309 -19.311 1.00 82.19 94 GLU A C 1
ATOM 773 O O . GLU A 1 94 ? 3.010 -0.013 -20.003 1.00 82.19 94 GLU A O 1
ATOM 778 N N . LYS A 1 95 ? 2.171 -0.715 -18.043 1.00 81.69 95 LYS A N 1
ATOM 779 C CA . LYS A 1 95 ? 3.457 -0.829 -17.353 1.00 81.69 95 LYS A CA 1
ATOM 780 C C . LYS A 1 95 ? 4.403 -1.837 -18.004 1.00 81.69 95 LYS A C 1
ATOM 782 O O . LYS A 1 95 ? 5.596 -1.564 -18.132 1.00 81.69 95 LYS A O 1
ATOM 787 N N . ALA A 1 96 ? 3.889 -3.003 -18.398 1.00 82.44 96 ALA A N 1
ATOM 788 C CA . ALA A 1 96 ? 4.691 -4.015 -19.081 1.00 82.44 96 ALA A CA 1
ATOM 789 C C . ALA A 1 96 ? 5.166 -3.492 -20.444 1.00 82.44 96 ALA A C 1
ATOM 791 O O . ALA A 1 96 ? 6.352 -3.575 -20.749 1.00 82.44 96 ALA A O 1
ATOM 792 N N . ARG A 1 97 ? 4.276 -2.828 -21.194 1.00 85.00 97 ARG A N 1
ATOM 793 C CA . ARG A 1 97 ? 4.602 -2.217 -22.492 1.00 85.00 97 ARG A CA 1
ATOM 794 C C . ARG A 1 97 ? 5.656 -1.113 -22.386 1.00 85.00 97 ARG A C 1
ATOM 796 O O . ARG A 1 97 ? 6.531 -1.041 -23.248 1.00 85.00 97 ARG A O 1
ATOM 803 N N . GLN A 1 98 ? 5.575 -0.267 -21.356 1.00 81.12 98 GLN A N 1
ATOM 804 C CA . GLN A 1 98 ? 6.583 0.762 -21.069 1.00 81.12 98 GLN A CA 1
ATOM 805 C C . GLN A 1 98 ? 7.929 0.141 -20.682 1.00 81.12 98 GLN A C 1
ATOM 807 O O . GLN A 1 98 ? 8.967 0.570 -21.167 1.00 81.12 98 GLN A O 1
ATOM 812 N N . THR A 1 99 ? 7.924 -0.917 -19.871 1.00 80.12 99 THR A N 1
ATOM 813 C CA . THR A 1 99 ? 9.165 -1.601 -19.473 1.00 80.12 99 THR A CA 1
ATOM 814 C C . THR A 1 99 ? 9.869 -2.225 -20.681 1.00 80.12 99 THR A C 1
ATOM 816 O O . THR A 1 99 ? 11.078 -2.081 -20.838 1.00 80.12 99 THR A O 1
ATOM 819 N N . GLU A 1 100 ? 9.121 -2.873 -21.573 1.00 80.81 100 GLU A N 1
ATOM 820 C CA . GLU A 1 100 ? 9.654 -3.411 -22.831 1.00 80.81 100 GLU A CA 1
ATOM 821 C C . GLU A 1 100 ? 10.191 -2.321 -23.746 1.00 80.81 100 GLU A C 1
ATOM 823 O O . GLU A 1 100 ? 11.286 -2.453 -24.292 1.00 80.81 100 GLU A O 1
ATOM 828 N N . SER A 1 101 ? 9.460 -1.208 -23.869 1.00 80.31 101 SER A N 1
ATOM 829 C CA . SER A 1 101 ? 9.926 -0.097 -24.686 1.00 80.31 101 SER A CA 1
ATOM 830 C C . SER A 1 101 ? 11.219 0.481 -24.116 1.00 80.31 101 SER A C 1
ATOM 832 O O . SER A 1 101 ? 12.118 0.770 -24.895 1.00 80.31 101 SER A O 1
ATOM 834 N N . HIS A 1 102 ? 11.385 0.588 -22.793 1.00 81.25 102 HIS A N 1
ATOM 835 C CA . HIS A 1 102 ? 12.643 1.003 -22.151 1.00 81.25 102 HIS A CA 1
ATOM 836 C C . HIS A 1 102 ? 13.787 0.017 -22.394 1.00 81.25 102 HIS A C 1
ATOM 838 O O . HIS A 1 102 ? 14.919 0.447 -22.603 1.00 81.25 102 HIS A O 1
ATOM 844 N N . LEU A 1 103 ? 13.491 -1.283 -22.438 1.00 79.88 103 LEU A N 1
ATOM 845 C CA . LEU A 1 103 ? 14.453 -2.343 -22.761 1.00 79.88 103 LEU A CA 1
ATOM 846 C C . LEU A 1 103 ? 14.819 -2.408 -24.254 1.00 79.88 103 LEU A C 1
ATOM 848 O O . LEU A 1 103 ? 15.752 -3.119 -24.616 1.00 79.88 103 LEU A O 1
ATOM 852 N N . GLY A 1 104 ? 14.129 -1.648 -25.110 1.00 74.00 104 GLY A N 1
ATOM 853 C CA . GLY A 1 104 ? 14.368 -1.644 -26.552 1.00 74.00 104 GLY A CA 1
ATOM 854 C C . GLY A 1 104 ? 13.661 -2.782 -27.286 1.00 74.00 104 GLY A C 1
ATOM 855 O O . GLY A 1 104 ? 14.138 -3.195 -28.335 1.00 74.00 104 GLY A O 1
ATOM 856 N N . VAL A 1 105 ? 12.550 -3.285 -26.748 1.00 76.38 105 VAL A N 1
ATOM 857 C CA . VAL A 1 105 ? 11.677 -4.251 -27.424 1.00 76.38 105 VAL A CA 1
ATOM 858 C C . VAL A 1 105 ? 10.479 -3.500 -28.017 1.00 76.38 105 VAL A C 1
ATOM 860 O O . VAL A 1 105 ? 9.707 -2.858 -27.290 1.00 76.38 105 VAL A O 1
ATOM 863 N N . GLU A 1 106 ? 10.350 -3.529 -29.347 1.00 67.25 106 GLU A N 1
ATOM 864 C CA . GLU A 1 106 ? 9.318 -2.800 -30.112 1.00 67.25 106 GLU A CA 1
ATOM 865 C C . GLU A 1 106 ? 8.419 -3.689 -30.970 1.00 67.25 106 GLU A C 1
ATOM 867 O O . GLU A 1 106 ? 8.935 -4.468 -31.801 1.00 67.25 106 GLU A O 1
#

Sequence (106 aa):
MTFQHTTANVFVRISFGSMLVVLLVWSTGCQSAIDSTRASTRQFTRQFTPSPHDYRDATDESEDKWQEFTREAKAAHVAEKDPDPWYRRWFMSEKARQTESHLGVE

Secondary structure (DSSP, 8-state):
--HHHHHHHHHHHHHHHHHHHHHHHHHHHHHHHHHHHHHHHHHHHHHHS--GGG---GGG-SS-THHHHHHHHHHHSPPBPPS-HHHHHHTS-HHHHHHHHHHTB-